Protein AF-S2R8V5-F1 (afdb_monomer_lite)

Radius of gyration: 17.98 Å; chains: 1; bounding box: 38×35×38 Å

Sequence (57 aa):
MKEQALAPKYDHKAVEAGRYQEWLDEDVFKPSGDQKAKPYSIVIPPPNVTGKLHMGH

pLDDT: mean 90.08, std 10.36, range [48.06, 98.19]

Structure (mmCIF, N/CA/C/O backbone):
data_AF-S2R8V5-F1
#
_entry.id   AF-S2R8V5-F1
#
loop_
_atom_site.group_PDB
_atom_site.id
_atom_site.type_symbol
_atom_site.label_atom_id
_atom_site.label_alt_id
_atom_site.label_comp_id
_atom_site.label_asym_id
_atom_site.label_entity_id
_atom_site.label_seq_id
_atom_site.pdbx_PDB_ins_code
_atom_site.Cartn_x
_atom_site.Cartn_y
_atom_site.Cartn_z
_atom_site.occupancy
_atom_site.B_iso_or_equiv
_atom_site.auth_seq_id
_atom_site.auth_comp_id
_atom_site.auth_asym_id
_atom_site.auth_atom_id
_atom_site.pdbx_PDB_model_num
ATOM 1 N N . MET A 1 1 ? 25.596 -20.526 10.679 1.00 48.06 1 MET A N 1
ATOM 2 C CA . MET A 1 1 ? 25.024 -19.278 10.136 1.00 48.06 1 MET A CA 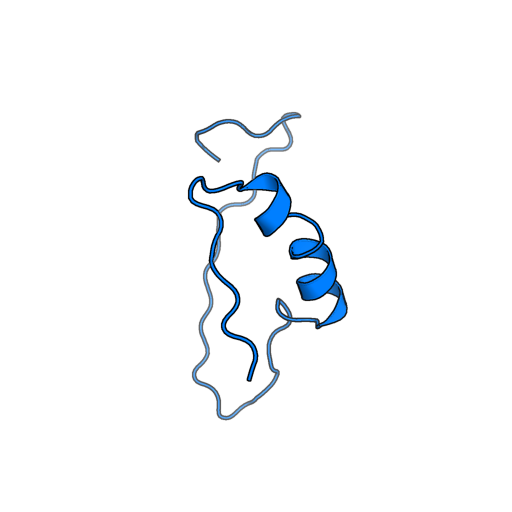1
ATOM 3 C C . MET A 1 1 ? 25.969 -18.782 9.054 1.00 48.06 1 MET A C 1
ATOM 5 O O . MET A 1 1 ? 27.136 -18.595 9.366 1.00 48.06 1 MET A O 1
ATOM 9 N N . LYS A 1 2 ? 25.545 -18.688 7.789 1.00 52.22 2 LYS A N 1
ATOM 10 C CA . LYS A 1 2 ? 26.377 -18.042 6.761 1.00 52.22 2 LYS A CA 1
ATOM 11 C C . LYS A 1 2 ? 26.161 -16.540 6.890 1.00 52.22 2 LYS A C 1
ATOM 13 O O . LYS A 1 2 ? 25.024 -16.092 6.791 1.00 52.22 2 LYS A O 1
ATOM 18 N N . GLU A 1 3 ? 27.229 -15.800 7.143 1.00 63.94 3 GLU A N 1
ATOM 19 C CA . GLU A 1 3 ? 27.195 -14.343 7.117 1.00 63.94 3 GLU A CA 1
ATOM 20 C C . GLU A 1 3 ? 27.004 -13.910 5.663 1.00 63.94 3 GLU A C 1
ATOM 22 O O . GLU A 1 3 ? 27.849 -14.164 4.803 1.00 63.94 3 GLU A O 1
ATOM 27 N N . GLN A 1 4 ? 25.828 -13.371 5.357 1.00 72.31 4 GLN A N 1
ATOM 28 C CA . GLN A 1 4 ? 25.501 -12.925 4.013 1.00 72.31 4 GLN A CA 1
ATOM 29 C C . GLN A 1 4 ? 26.016 -11.492 3.870 1.00 72.31 4 GLN A C 1
ATOM 31 O O . GLN A 1 4 ? 25.455 -10.562 4.445 1.00 72.31 4 GLN A O 1
ATOM 36 N N . ALA A 1 5 ? 27.122 -11.322 3.147 1.00 78.69 5 ALA A N 1
ATOM 37 C CA . ALA A 1 5 ? 27.673 -10.003 2.868 1.00 78.69 5 ALA A CA 1
ATOM 38 C C . ALA A 1 5 ? 26.685 -9.197 2.009 1.00 78.69 5 ALA A C 1
ATOM 40 O O . ALA A 1 5 ? 26.241 -9.663 0.957 1.00 78.69 5 ALA A O 1
ATOM 41 N N . LEU A 1 6 ? 26.336 -7.991 2.464 1.00 83.62 6 LEU A N 1
ATOM 42 C CA . LEU A 1 6 ? 25.491 -7.070 1.706 1.00 83.62 6 LEU A CA 1
ATOM 43 C C . LEU A 1 6 ? 26.229 -6.576 0.459 1.00 83.62 6 LEU A C 1
ATOM 45 O O . LEU A 1 6 ? 27.447 -6.385 0.470 1.00 83.62 6 LEU A O 1
ATOM 49 N N . ALA A 1 7 ? 25.478 -6.338 -0.617 1.00 87.44 7 ALA A N 1
ATOM 50 C CA . ALA A 1 7 ? 26.037 -5.728 -1.813 1.00 87.44 7 ALA A CA 1
ATOM 51 C C . ALA A 1 7 ? 26.596 -4.327 -1.481 1.00 87.44 7 ALA A C 1
ATOM 53 O O . ALA A 1 7 ? 25.960 -3.573 -0.743 1.00 87.44 7 ALA A O 1
ATOM 54 N N . PRO A 1 8 ? 27.746 -3.932 -2.056 1.00 88.25 8 PRO A N 1
ATOM 55 C CA . PRO A 1 8 ? 28.352 -2.623 -1.798 1.00 88.25 8 PRO A CA 1
ATOM 56 C C . PRO A 1 8 ? 27.506 -1.457 -2.330 1.00 88.25 8 PRO A C 1
ATOM 58 O O . PRO A 1 8 ? 27.694 -0.314 -1.919 1.00 88.25 8 PRO A O 1
ATOM 61 N N . LYS A 1 9 ? 26.570 -1.735 -3.247 1.00 94.31 9 LYS A N 1
ATOM 62 C CA . LYS A 1 9 ? 25.600 -0.772 -3.764 1.00 94.31 9 LYS A CA 1
ATOM 63 C C . LYS A 1 9 ? 24.186 -1.274 -3.498 1.00 94.31 9 LYS A C 1
ATOM 65 O O . LYS A 1 9 ? 23.862 -2.415 -3.815 1.00 94.31 9 LYS A O 1
ATOM 70 N N . TYR A 1 10 ? 23.356 -0.390 -2.958 1.00 93.62 10 TYR A N 1
ATOM 71 C CA . TYR A 1 10 ? 21.938 -0.641 -2.742 1.00 93.62 10 TYR A CA 1
ATOM 72 C C . TYR A 1 10 ? 21.172 -0.689 -4.071 1.00 93.62 10 TYR A C 1
ATOM 74 O O . TYR A 1 10 ? 21.324 0.200 -4.913 1.00 93.62 10 TYR A O 1
ATOM 82 N N . ASP A 1 11 ? 20.331 -1.708 -4.227 1.00 94.38 11 ASP A N 1
ATOM 83 C CA . ASP A 1 11 ? 19.367 -1.837 -5.318 1.00 94.38 11 ASP A CA 1
ATOM 84 C C . ASP A 1 11 ? 17.952 -1.884 -4.730 1.00 94.38 11 ASP A C 1
ATOM 86 O O . ASP A 1 11 ? 17.508 -2.907 -4.209 1.00 94.38 11 ASP A O 1
ATOM 90 N N . HIS A 1 12 ? 17.244 -0.756 -4.806 1.00 95.19 12 HIS A N 1
ATOM 91 C CA . HIS A 1 12 ? 15.891 -0.644 -4.264 1.00 95.19 12 HIS A CA 1
ATOM 92 C C . HIS A 1 12 ? 14.900 -1.567 -4.978 1.00 95.19 12 HIS A C 1
ATOM 94 O O . HIS A 1 12 ? 14.012 -2.107 -4.330 1.00 95.19 12 HIS A O 1
ATOM 100 N N . LYS A 1 13 ? 15.082 -1.832 -6.280 1.00 96.12 13 LYS A N 1
ATOM 101 C CA . LYS A 1 13 ? 14.159 -2.686 -7.037 1.00 96.12 13 LYS A CA 1
ATOM 102 C C . LYS A 1 13 ? 14.228 -4.124 -6.554 1.00 96.12 13 LYS A C 1
ATOM 104 O O . LYS A 1 13 ? 13.191 -4.755 -6.394 1.00 96.12 13 LYS A O 1
ATOM 109 N N . ALA A 1 14 ? 15.435 -4.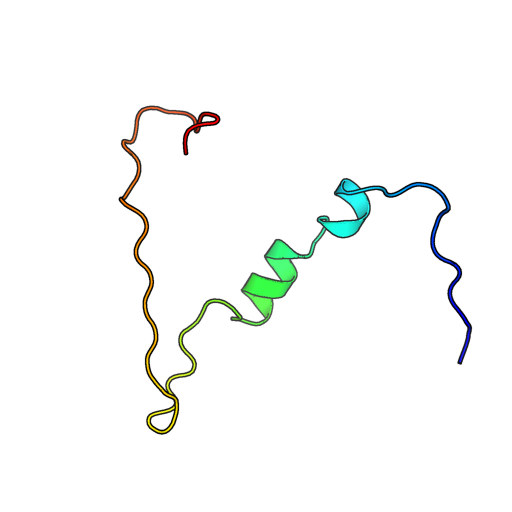626 -6.297 1.00 94.00 14 ALA A N 1
ATOM 110 C CA . ALA A 1 14 ? 15.632 -5.965 -5.748 1.00 94.00 14 ALA A CA 1
ATOM 111 C C . ALA A 1 14 ? 15.021 -6.109 -4.344 1.00 94.00 14 ALA A C 1
ATOM 113 O O . ALA A 1 14 ? 14.548 -7.181 -3.984 1.00 94.00 14 ALA A O 1
ATOM 114 N N . VAL A 1 15 ? 15.018 -5.027 -3.562 1.00 93.19 15 VAL A N 1
ATOM 115 C CA . VAL A 1 15 ? 14.477 -4.999 -2.198 1.00 93.19 15 VAL A CA 1
ATOM 116 C C . VAL A 1 15 ? 12.953 -4.842 -2.175 1.00 93.19 15 VAL A C 1
ATOM 118 O O . VAL A 1 15 ? 12.298 -5.406 -1.302 1.00 93.19 15 VAL A O 1
ATOM 121 N N . GLU A 1 16 ? 12.388 -4.081 -3.108 1.00 97.31 16 GLU A N 1
ATOM 122 C CA . GLU A 1 16 ? 10.944 -3.841 -3.229 1.00 97.31 16 GLU A CA 1
ATOM 123 C C . GLU A 1 16 ? 10.218 -4.979 -3.962 1.00 97.31 16 GLU A C 1
ATOM 125 O O . GLU A 1 16 ? 9.021 -5.184 -3.750 1.00 97.31 16 GLU A O 1
ATOM 130 N N . ALA A 1 17 ? 10.925 -5.730 -4.814 1.00 97.44 17 ALA A N 1
ATOM 131 C CA . ALA A 1 17 ? 10.358 -6.824 -5.591 1.00 97.44 17 ALA A CA 1
ATOM 132 C C . ALA A 1 17 ? 9.686 -7.873 -4.691 1.00 97.44 17 ALA A C 1
ATOM 134 O O . ALA A 1 17 ? 10.287 -8.394 -3.756 1.00 97.44 17 ALA A O 1
ATOM 135 N N . GLY A 1 18 ? 8.424 -8.189 -4.984 1.00 97.00 18 GLY A N 1
ATOM 136 C CA . GLY A 1 18 ? 7.643 -9.209 -4.274 1.00 97.00 18 GLY A CA 1
ATOM 137 C C . GLY A 1 18 ? 7.119 -8.795 -2.895 1.00 97.00 18 GLY A C 1
ATOM 138 O O . GLY A 1 18 ? 6.082 -9.301 -2.484 1.00 97.00 18 GLY A O 1
ATOM 139 N N . ARG A 1 19 ? 7.742 -7.820 -2.222 1.00 97.44 19 ARG A N 1
ATOM 140 C CA . ARG A 1 19 ? 7.419 -7.454 -0.833 1.00 97.44 19 ARG A CA 1
ATOM 141 C C . ARG A 1 19 ? 5.977 -6.997 -0.629 1.00 97.44 19 ARG A C 1
ATOM 143 O O . ARG A 1 19 ? 5.351 -7.357 0.357 1.00 97.44 19 ARG A O 1
ATOM 150 N N . TYR A 1 20 ? 5.434 -6.214 -1.562 1.00 97.62 20 TYR A N 1
ATOM 151 C CA . TYR A 1 20 ? 4.035 -5.793 -1.460 1.00 97.62 20 TYR A CA 1
ATOM 152 C C . TYR A 1 20 ? 3.074 -6.982 -1.570 1.00 97.62 20 TYR A C 1
ATOM 154 O O . TYR A 1 20 ? 2.091 -7.031 -0.843 1.00 97.62 20 TYR A O 1
ATOM 162 N N . GLN A 1 21 ? 3.373 -7.951 -2.441 1.00 98.19 21 GLN A N 1
ATOM 163 C CA . GLN A 1 21 ? 2.553 -9.153 -2.574 1.00 98.19 21 GLN A CA 1
ATOM 164 C C . GLN A 1 21 ? 2.649 -10.027 -1.321 1.00 98.19 21 GLN A C 1
ATOM 166 O O . GLN A 1 21 ? 1.620 -10.450 -0.819 1.00 98.19 21 GLN A O 1
ATOM 171 N N . GLU A 1 22 ? 3.850 -10.212 -0.770 1.00 98.19 22 GLU A N 1
ATOM 172 C CA . GLU A 1 22 ? 4.069 -10.916 0.502 1.00 98.19 22 GLU A CA 1
ATOM 173 C C . GLU A 1 22 ? 3.224 -10.306 1.631 1.00 98.19 22 GLU A C 1
ATOM 175 O O . GLU A 1 22 ? 2.511 -11.012 2.332 1.00 98.19 22 GLU A O 1
ATOM 180 N N . TRP A 1 23 ? 3.199 -8.977 1.741 1.00 98.00 23 TRP A N 1
ATOM 181 C CA . TRP A 1 23 ? 2.353 -8.269 2.704 1.00 98.00 23 TRP A CA 1
ATOM 182 C C . TRP A 1 23 ? 0.850 -8.477 2.493 1.00 98.00 23 TRP A C 1
ATOM 184 O O . TRP A 1 23 ? 0.101 -8.549 3.468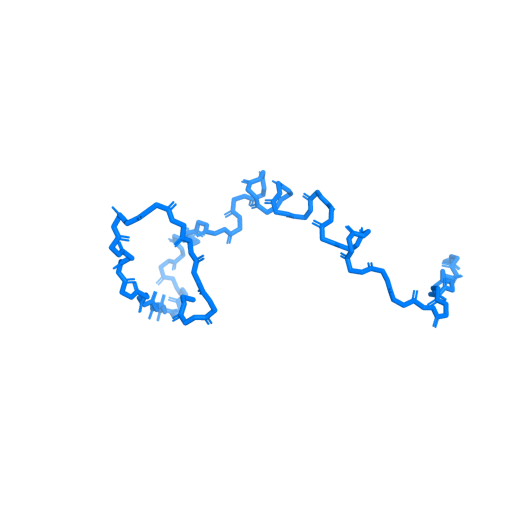 1.00 98.00 23 TRP A O 1
ATOM 194 N N . LEU A 1 24 ? 0.395 -8.554 1.240 1.00 97.62 24 LEU A N 1
ATOM 195 C CA . LEU A 1 24 ? -0.997 -8.888 0.938 1.00 97.62 24 LEU A CA 1
ATOM 196 C C . LEU A 1 24 ? -1.314 -10.338 1.320 1.00 97.62 24 LEU A C 1
ATOM 198 O O . LEU A 1 24 ? -2.347 -10.582 1.936 1.00 97.62 24 LEU A O 1
ATOM 202 N N . ASP A 1 25 ? -0.426 -11.274 0.983 1.00 98.19 25 ASP A N 1
ATOM 203 C CA . ASP A 1 25 ? -0.590 -12.706 1.251 1.00 98.19 25 ASP A CA 1
ATOM 204 C C . ASP A 1 25 ? -0.588 -13.004 2.761 1.00 98.19 25 ASP A C 1
ATOM 206 O O . ASP A 1 25 ? -1.303 -13.890 3.230 1.00 98.19 25 ASP A O 1
ATOM 210 N N . GLU A 1 26 ? 0.179 -12.231 3.533 1.00 97.81 26 GLU A N 1
ATOM 211 C CA . GLU A 1 26 ? 0.257 -12.306 4.994 1.00 97.81 26 GLU A CA 1
ATOM 212 C C . GLU A 1 26 ? -0.805 -11.462 5.723 1.00 97.81 26 GLU A C 1
ATOM 214 O O . GLU A 1 26 ? -0.813 -11.415 6.955 1.00 97.81 26 GLU A O 1
ATOM 219 N N . ASP A 1 27 ? -1.720 -10.802 5.001 1.00 97.00 27 ASP A N 1
ATOM 220 C CA . ASP A 1 27 ? -2.791 -9.980 5.583 1.00 97.00 27 ASP A CA 1
ATOM 221 C C . ASP A 1 27 ? -2.263 -8.829 6.488 1.00 97.00 27 ASP A C 1
ATOM 223 O O . ASP A 1 27 ? -2.972 -8.345 7.373 1.00 97.00 27 ASP A O 1
ATOM 227 N N . VAL A 1 28 ? -1.037 -8.324 6.280 1.00 96.75 28 VAL A N 1
ATOM 228 C CA . VAL A 1 28 ? -0.373 -7.402 7.240 1.00 96.75 28 VAL A CA 1
ATOM 229 C C . VAL A 1 28 ? -1.078 -6.051 7.406 1.00 96.75 28 VAL A C 1
ATOM 231 O O . VAL A 1 28 ? -0.899 -5.367 8.413 1.00 96.75 28 VAL A O 1
ATOM 234 N N . PHE A 1 29 ? -1.878 -5.642 6.418 1.00 95.50 29 PHE A N 1
ATOM 235 C CA . PHE A 1 29 ? -2.656 -4.398 6.455 1.00 95.50 29 PHE A CA 1
ATOM 236 C C . PHE A 1 29 ? -4.000 -4.551 7.174 1.00 95.50 29 PHE A C 1
ATOM 238 O O . PHE A 1 29 ? -4.699 -3.562 7.416 1.00 95.50 29 PHE A O 1
ATOM 245 N N . LYS A 1 30 ? -4.397 -5.782 7.494 1.00 95.44 30 LYS A N 1
ATOM 246 C CA . LYS A 1 30 ? -5.670 -6.074 8.135 1.00 95.44 30 LYS A CA 1
ATOM 247 C C . LYS A 1 30 ? -5.614 -5.689 9.616 1.00 95.44 30 LYS A C 1
ATOM 249 O O . LYS A 1 30 ? -4.638 -6.000 10.300 1.00 95.44 30 LYS A O 1
ATOM 254 N N . PRO A 1 31 ? -6.668 -5.059 10.161 1.00 94.31 31 PRO A N 1
ATOM 255 C CA . PRO A 1 31 ? -6.763 -4.839 11.597 1.00 94.31 31 PRO A CA 1
ATOM 256 C C . PRO A 1 31 ? -6.665 -6.168 12.353 1.00 94.31 31 PRO A C 1
ATOM 258 O O . PRO A 1 31 ? -7.342 -7.133 11.998 1.00 94.31 31 PRO A O 1
ATOM 261 N N . SER A 1 32 ? -5.87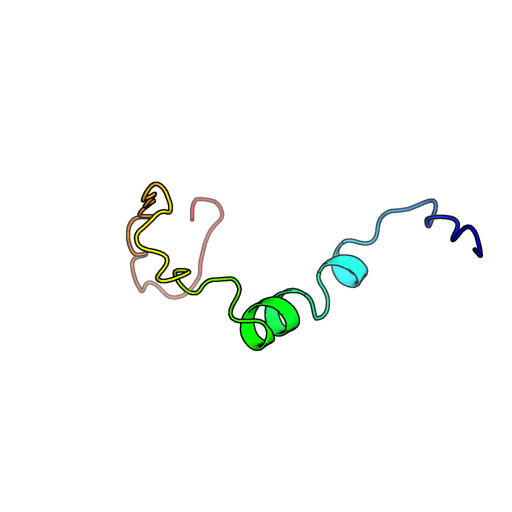5 -6.206 13.427 1.00 93.25 32 SER A N 1
ATOM 262 C CA . SER A 1 32 ? -5.631 -7.438 14.192 1.00 93.25 32 SER A CA 1
ATOM 263 C C . SER A 1 32 ? -6.890 -8.036 14.833 1.00 93.25 32 SER A C 1
ATOM 265 O O . SER A 1 32 ? -6.907 -9.218 15.162 1.00 93.25 32 SER A O 1
ATOM 267 N N . GLY A 1 33 ? -7.933 -7.228 15.057 1.00 93.06 33 GLY A N 1
ATOM 268 C CA . GLY A 1 33 ? -9.155 -7.636 15.761 1.00 93.06 33 GLY A CA 1
ATOM 269 C C . GLY A 1 33 ? -8.970 -7.871 17.267 1.00 93.06 33 GLY A C 1
ATOM 270 O O . GLY A 1 33 ? -9.932 -8.217 17.952 1.00 93.06 33 GLY A O 1
ATOM 271 N N . ASP A 1 34 ? -7.761 -7.668 17.798 1.00 96.31 34 ASP A N 1
ATOM 272 C CA . ASP A 1 34 ? -7.463 -7.829 19.218 1.00 96.31 34 ASP A CA 1
ATOM 273 C C . ASP A 1 34 ? -8.077 -6.686 20.037 1.00 96.31 34 ASP A C 1
ATOM 275 O O . ASP A 1 34 ? -7.644 -5.536 19.966 1.00 96.31 34 ASP A O 1
ATOM 279 N N . GLN A 1 35 ? -9.070 -7.018 20.864 1.00 95.56 35 GLN A N 1
ATOM 280 C CA . GLN A 1 35 ? -9.761 -6.063 21.734 1.00 95.56 35 GLN A CA 1
ATOM 281 C C . GLN A 1 35 ? -8.882 -5.526 22.874 1.00 95.56 35 GLN A C 1
ATOM 283 O O . GLN A 1 35 ? -9.247 -4.539 23.511 1.00 95.56 35 GLN A O 1
ATOM 288 N N . LYS A 1 36 ? -7.741 -6.168 23.159 1.00 97.06 36 LYS A N 1
ATOM 289 C CA . LYS A 1 36 ? -6.775 -5.715 24.171 1.00 97.06 36 LYS A CA 1
ATOM 290 C C . LYS A 1 36 ? -5.736 -4.754 23.599 1.00 97.06 36 LYS A C 1
ATOM 292 O O . LYS A 1 36 ? -5.066 -4.065 24.371 1.00 97.06 36 LYS A O 1
ATOM 297 N N . ALA A 1 37 ? -5.583 -4.701 22.277 1.00 95.62 37 ALA A N 1
ATOM 298 C CA . ALA A 1 37 ? -4.655 -3.789 21.630 1.00 95.62 37 ALA A CA 1
ATOM 299 C C . ALA A 1 37 ? -5.140 -2.338 21.765 1.00 95.62 37 ALA A C 1
ATOM 301 O O . ALA A 1 37 ? -6.335 -2.045 21.711 1.00 95.62 37 ALA A O 1
ATOM 302 N N . LYS A 1 38 ? -4.200 -1.397 21.914 1.00 96.50 38 LYS A N 1
ATOM 303 C CA . LYS A 1 38 ? -4.533 0.031 21.897 1.00 96.50 38 LYS A CA 1
ATOM 304 C C . LYS A 1 38 ? -4.909 0.428 20.462 1.00 96.50 38 LYS A C 1
ATOM 306 O O . LYS A 1 38 ? -4.051 0.309 19.586 1.00 96.50 38 LYS A O 1
ATOM 311 N N . PRO A 1 39 ? -6.135 0.918 20.202 1.00 95.38 39 PRO A N 1
ATOM 312 C CA . PRO A 1 39 ? -6.546 1.274 18.853 1.00 95.38 39 PRO A CA 1
ATOM 313 C C . PRO A 1 39 ? -5.730 2.460 18.331 1.00 95.38 39 PRO A C 1
ATOM 315 O O . PRO A 1 39 ? -5.472 3.428 19.052 1.00 95.38 39 PRO A O 1
ATOM 318 N N . TYR A 1 40 ? -5.356 2.385 17.058 1.00 95.00 40 TYR A N 1
ATOM 319 C CA . TYR A 1 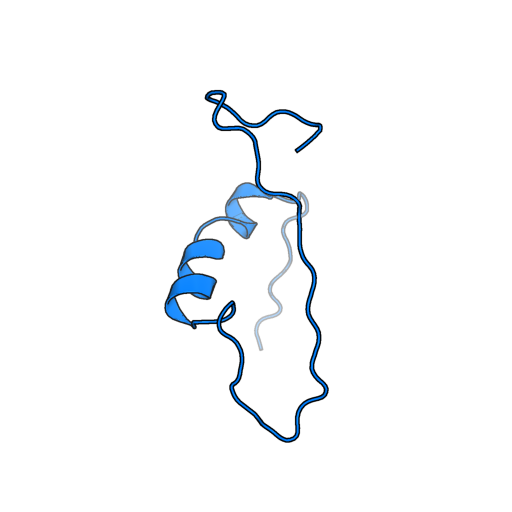40 ? -4.712 3.457 16.313 1.00 95.00 40 TYR A CA 1
ATOM 320 C C . TYR A 1 40 ? -5.328 3.523 14.918 1.00 95.00 40 TYR A C 1
ATOM 322 O O . TYR A 1 40 ? -5.574 2.491 14.296 1.00 95.00 40 TYR A O 1
ATOM 330 N N . SER A 1 41 ? -5.596 4.734 14.441 1.00 94.50 41 SER A N 1
ATOM 331 C CA . SER A 1 41 ? -6.108 4.976 13.097 1.00 94.50 41 SER A CA 1
ATOM 332 C C . SER A 1 41 ? -5.453 6.226 12.534 1.00 94.50 41 SER A C 1
ATOM 334 O O . SER A 1 41 ? -5.311 7.230 13.234 1.00 94.50 41 SER A O 1
ATOM 336 N N . ILE A 1 42 ? -5.058 6.148 11.269 1.00 95.12 42 ILE A N 1
ATOM 337 C CA . ILE A 1 42 ? -4.551 7.264 10.485 1.00 95.12 42 ILE A CA 1
ATOM 338 C C . ILE A 1 42 ? -5.306 7.280 9.159 1.00 95.12 42 ILE A C 1
ATOM 340 O O . ILE A 1 42 ? -5.456 6.249 8.507 1.00 95.12 42 ILE A O 1
ATOM 344 N N . VAL A 1 43 ? -5.814 8.450 8.781 1.00 94.75 43 VAL A N 1
ATOM 345 C CA . VAL A 1 43 ? -6.584 8.641 7.550 1.00 94.75 43 VAL A CA 1
ATOM 346 C C . VAL A 1 43 ? -5.804 9.577 6.644 1.00 94.75 43 VAL A C 1
ATOM 348 O O . VAL A 1 43 ? -5.433 10.675 7.055 1.00 94.75 43 VAL A O 1
ATOM 351 N N . ILE A 1 44 ? -5.578 9.142 5.409 1.00 92.06 44 ILE A N 1
ATOM 352 C CA . ILE A 1 44 ? -5.064 9.991 4.334 1.00 92.06 44 ILE A CA 1
ATOM 353 C C . ILE A 1 44 ? -6.279 10.448 3.511 1.00 92.06 44 ILE A C 1
ATOM 355 O O . ILE A 1 44 ? -7.145 9.613 3.226 1.00 92.06 44 ILE A O 1
ATOM 359 N N . PRO A 1 45 ? -6.402 11.742 3.156 1.00 90.19 45 PRO A N 1
ATOM 360 C CA . PRO A 1 45 ? -7.502 12.219 2.325 1.00 90.19 45 PRO A CA 1
ATOM 361 C C . PRO A 1 45 ? -7.596 11.415 1.020 1.00 90.19 45 PRO A C 1
ATOM 363 O O . PRO A 1 45 ? -6.564 11.173 0.389 1.00 90.19 45 PRO A O 1
ATOM 366 N N . PRO A 1 46 ? -8.800 10.995 0.597 1.00 88.44 46 PRO A N 1
ATOM 367 C CA . PRO A 1 46 ? -8.947 10.242 -0.639 1.00 88.44 46 PRO A CA 1
ATOM 368 C C . PRO A 1 46 ? -8.486 11.094 -1.832 1.00 88.44 46 PRO A C 1
ATOM 370 O O . PRO A 1 46 ? -8.835 12.278 -1.906 1.00 88.44 46 PRO A O 1
ATOM 373 N N . PRO A 1 47 ? -7.712 10.522 -2.770 1.00 86.81 47 PRO A N 1
ATOM 374 C CA . PRO A 1 47 ? -7.245 11.261 -3.931 1.00 86.81 47 PRO A CA 1
ATOM 375 C C . PRO A 1 47 ? -8.405 11.569 -4.886 1.00 86.81 47 PRO A C 1
ATOM 377 O O . PRO A 1 47 ? -9.343 10.782 -5.034 1.00 86.81 47 PRO A O 1
ATOM 380 N N . ASN A 1 48 ? -8.314 12.696 -5.594 1.00 87.12 48 ASN A N 1
ATOM 381 C CA . ASN A 1 48 ? -9.220 12.984 -6.705 1.00 87.12 48 ASN A CA 1
ATOM 382 C C . ASN A 1 48 ? -8.890 12.0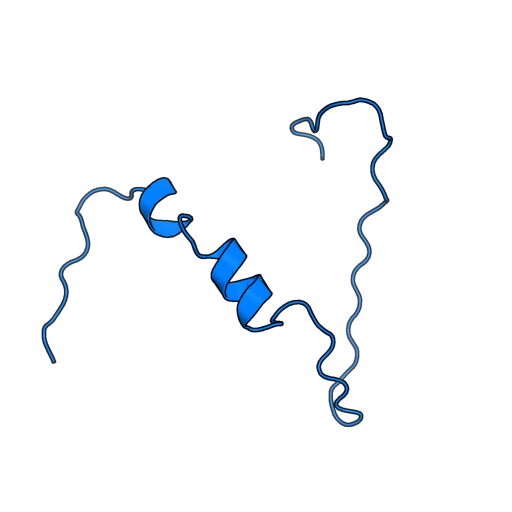62 -7.891 1.00 87.12 48 ASN A C 1
ATOM 384 O O . ASN A 1 48 ? -7.723 11.893 -8.246 1.00 87.12 48 ASN A O 1
ATOM 388 N N . VAL A 1 49 ? -9.906 11.492 -8.546 1.00 78.12 49 VAL A N 1
ATOM 389 C CA . VAL A 1 49 ? -9.728 10.548 -9.668 1.00 78.12 49 VAL A CA 1
ATOM 390 C C . VAL A 1 49 ? -9.431 11.312 -10.967 1.00 78.12 49 VAL A C 1
ATOM 392 O O . VAL A 1 49 ? -10.271 11.423 -11.854 1.00 78.12 49 VAL A O 1
ATOM 395 N N . THR A 1 50 ? -8.233 11.889 -11.068 1.00 79.12 50 THR A N 1
ATOM 396 C CA . THR A 1 50 ? -7.788 12.716 -12.210 1.00 79.12 50 THR A CA 1
ATOM 397 C C . THR A 1 50 ? -6.806 11.999 -13.145 1.00 79.12 50 THR A C 1
ATOM 399 O O . THR A 1 50 ? -6.335 12.580 -14.120 1.00 79.12 50 THR A O 1
ATOM 402 N N . GLY A 1 51 ? -6.523 10.717 -12.890 1.00 81.81 51 GLY A N 1
ATOM 403 C CA . GLY A 1 51 ? -5.792 9.826 -13.796 1.00 81.81 51 GLY A CA 1
ATOM 404 C C . GLY A 1 51 ? -4.498 9.265 -13.211 1.00 81.81 51 GLY A C 1
ATOM 405 O O . GLY A 1 51 ? -4.365 8.049 -13.107 1.00 81.81 51 GLY A O 1
ATOM 406 N N . LYS A 1 52 ? -3.536 10.116 -12.834 1.00 86.12 52 LYS A N 1
ATOM 407 C CA . LYS A 1 52 ? -2.234 9.679 -12.298 1.00 86.12 52 LYS A CA 1
ATOM 408 C C . LYS A 1 52 ? -1.870 10.428 -11.024 1.00 86.12 52 LYS A C 1
ATOM 410 O O . LYS A 1 52 ? -2.167 11.612 -10.888 1.00 86.12 52 LYS A O 1
ATOM 415 N N . LEU A 1 53 ? -1.167 9.731 -10.137 1.00 87.44 53 LEU A N 1
ATOM 416 C CA . LEU A 1 53 ? -0.545 10.333 -8.965 1.00 87.44 53 LEU A CA 1
ATOM 417 C C . LEU A 1 53 ? 0.589 11.278 -9.386 1.00 87.44 53 LEU A C 1
ATOM 419 O O . LEU A 1 53 ? 1.213 11.117 -10.436 1.00 87.44 53 LEU A O 1
ATOM 423 N N . HIS A 1 54 ? 0.851 12.261 -8.536 1.00 89.06 54 HIS A N 1
ATOM 424 C CA . HIS A 1 54 ? 1.915 13.251 -8.692 1.00 89.06 54 HIS A CA 1
ATOM 425 C C . HIS A 1 54 ? 2.709 13.345 -7.390 1.00 89.06 54 HIS A C 1
ATOM 427 O O . HIS A 1 54 ? 2.205 12.912 -6.366 1.00 89.06 54 HIS A O 1
ATOM 433 N N . MET A 1 55 ? 3.874 13.996 -7.389 1.00 88.50 55 MET A N 1
ATOM 434 C CA . MET A 1 55 ? 4.760 14.093 -6.209 1.00 88.50 55 MET A CA 1
ATOM 435 C C . MET A 1 55 ? 4.120 14.664 -4.927 1.00 88.50 55 MET A C 1
ATOM 437 O O . MET A 1 55 ? 4.675 14.484 -3.854 1.00 88.50 55 MET A O 1
ATOM 441 N N . GLY A 1 56 ? 3.011 15.406 -5.033 1.00 86.88 56 GLY A N 1
ATOM 442 C CA . GLY A 1 56 ? 2.237 15.878 -3.872 1.00 86.88 56 GLY A CA 1
ATOM 443 C C . GLY A 1 56 ? 1.171 14.912 -3.330 1.00 86.88 56 GLY A C 1
ATOM 444 O O . GLY A 1 56 ? 0.505 15.271 -2.366 1.00 86.88 56 GLY A O 1
ATOM 445 N N . HIS A 1 57 ? 0.959 13.763 -3.979 1.00 81.81 57 HIS A N 1
ATOM 446 C CA . HIS A 1 57 ? 0.263 12.620 -3.382 1.00 81.81 57 HIS A CA 1
ATOM 447 C C . HIS A 1 57 ? 1.300 11.818 -2.597 1.00 81.81 57 HIS A C 1
ATOM 449 O O . HIS A 1 57 ? 0.963 11.372 -1.483 1.00 81.81 57 HIS A O 1
#

InterPro domains:
  IPR002300 Aminoacyl-tRNA synthetase, class Ia [PF00133] (19-57)
  IPR002303 Valine-tRNA ligase [PTHR11946] (4-57)
  IPR014729 Rossmann-like alpha/beta/alpha sandwich fold [G3DSA:3.40.50.620] (7-57)

Secondary structure (DSSP, 8-state):
----PPPSS--HHHHHTTHHHHHHHTTTTS----TTSPP----PPPPP-SSS--TT-

Organism: NCBI:txid1256206

Foldseek 3Di:
DDDDDDDPDDDVCVVPPCVVVVCVVVVVVPDPPDPPDDDDDDDDPDDDPPPDDDPVD